Protein AF-A0A0X3AQ08-F1 (afdb_monomer)

Nearest PDB structures (foldseek):
  3two-assembly1_A  TM=9.867E-01  e=1.658E-06  Helicobacter pylori 51
  1uuf-assembly1_A-2  TM=9.538E-01  e=9.591E-05  Escherichia coli K-12
  4c4o-assembly1_D  TM=9.117E-01  e=2.131E-04  Candida parapsilosis
  4c4o-assembly1_C  TM=9.128E-01  e=3.395E-04  Candida parapsilosis
  4c4o-assembly1_A  TM=9.119E-01  e=2.187E-03  Candida parapsilosis

Foldseek 3Di:
DVVCVLCVPLVCVQVVVCVVVVDAAAAEDEAEDDDSNSVNNLLVCVVRNYHYDYHYPDPPCVVVSVVSPD

Radius of gyration: 11.84 Å; Cα contacts (8 Å, |Δi|>4): 82; chains: 1; bounding box: 22×31×31 Å

Mean predicted aligned error: 2.7 Å

InterPro domains:
  IPR036291 NAD(P)-binding domain superfamily [SSF51735] (2-69)
  IPR047109 Cinnamyl alcohol dehydrogenase-like [PTHR42683] (1-66)

Structure (mmCIF, N/CA/C/O backbone):
data_AF-A0A0X3AQ08-F1
#
_entry.id   AF-A0A0X3AQ08-F1
#
loop_
_atom_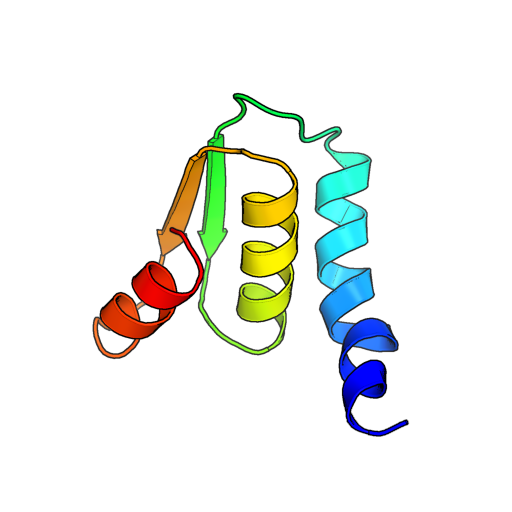site.group_PDB
_atom_site.id
_atom_site.type_symbol
_atom_site.label_atom_id
_atom_site.label_alt_id
_atom_site.label_comp_id
_atom_site.label_asym_id
_atom_site.label_entity_id
_atom_site.label_seq_id
_atom_site.pdbx_PDB_ins_code
_atom_site.Cartn_x
_atom_site.Cartn_y
_atom_site.Cartn_z
_atom_site.occupancy
_atom_site.B_iso_or_equiv
_atom_site.auth_seq_id
_atom_site.auth_comp_id
_atom_site.auth_asym_id
_atom_site.auth_atom_id
_atom_site.pdbx_PDB_model_num
ATOM 1 N N . MET A 1 1 ? 3.697 -23.278 -6.707 1.00 60.06 1 MET A N 1
ATOM 2 C CA . MET A 1 1 ? 4.491 -22.302 -5.924 1.00 60.06 1 MET A CA 1
ATOM 3 C C . MET A 1 1 ? 4.685 -20.970 -6.637 1.00 60.06 1 MET A C 1
ATOM 5 O O . MET A 1 1 ? 4.748 -19.966 -5.948 1.00 60.06 1 MET A O 1
ATOM 9 N N . GLU A 1 2 ? 4.731 -20.928 -7.973 1.00 75.25 2 GLU A N 1
ATOM 10 C CA . GLU A 1 2 ? 5.008 -19.704 -8.750 1.00 75.25 2 GLU A CA 1
ATOM 11 C C . GLU A 1 2 ? 4.124 -18.498 -8.377 1.00 75.25 2 GLU A C 1
ATOM 13 O O . GLU A 1 2 ? 4.637 -17.415 -8.128 1.00 75.25 2 GLU A O 1
ATOM 18 N N . LYS A 1 3 ? 2.815 -18.709 -8.184 1.00 82.62 3 LYS A N 1
ATOM 19 C CA . LYS A 1 3 ? 1.867 -17.653 -7.773 1.00 82.62 3 LYS A CA 1
ATOM 20 C C . LYS A 1 3 ? 2.089 -17.096 -6.358 1.00 82.62 3 LYS A C 1
ATOM 22 O O . LYS A 1 3 ? 1.536 -16.062 -6.020 1.00 82.62 3 LYS A O 1
ATOM 27 N N . VAL A 1 4 ? 2.857 -17.792 -5.522 1.00 91.88 4 VAL A N 1
ATOM 28 C CA . VAL A 1 4 ? 3.069 -17.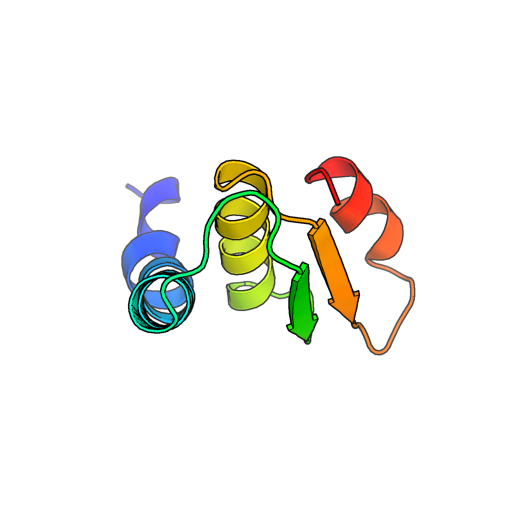448 -4.104 1.00 91.88 4 VAL A CA 1
ATOM 29 C C . VAL A 1 4 ? 4.414 -16.753 -3.896 1.00 91.88 4 VAL A C 1
ATOM 31 O O . VAL A 1 4 ? 4.605 -16.055 -2.905 1.00 91.88 4 VAL A O 1
ATOM 34 N N . ALA A 1 5 ? 5.346 -16.909 -4.840 1.00 93.25 5 ALA A N 1
ATOM 35 C CA . ALA A 1 5 ? 6.675 -16.312 -4.766 1.00 93.25 5 ALA A CA 1
ATOM 36 C C . ALA A 1 5 ? 6.655 -14.781 -4.564 1.00 93.25 5 ALA A C 1
ATOM 38 O O . ALA A 1 5 ? 7.433 -14.306 -3.732 1.00 93.25 5 ALA A O 1
ATOM 39 N N . PRO A 1 6 ? 5.753 -13.999 -5.204 1.00 91.88 6 PRO A N 1
ATOM 40 C CA . PRO A 1 6 ? 5.683 -12.555 -4.975 1.00 91.88 6 PRO A CA 1
ATOM 41 C C . PRO A 1 6 ? 5.401 -12.166 -3.519 1.00 91.88 6 PRO A C 1
ATOM 43 O O . PRO A 1 6 ? 5.844 -11.106 -3.080 1.00 91.88 6 PRO A O 1
ATOM 46 N N . LEU A 1 7 ? 4.738 -13.028 -2.737 1.00 94.12 7 LEU A N 1
ATOM 47 C CA . LEU A 1 7 ? 4.439 -12.748 -1.330 1.00 94.12 7 LEU A CA 1
ATOM 48 C C . LEU A 1 7 ? 5.702 -12.638 -0.466 1.00 94.12 7 LEU A C 1
ATOM 50 O O . LEU A 1 7 ? 5.712 -11.896 0.513 1.00 94.12 7 LEU A O 1
ATOM 54 N N . LEU A 1 8 ? 6.777 -13.338 -0.840 1.00 95.81 8 LEU A N 1
ATOM 55 C CA . LEU A 1 8 ? 8.014 -13.414 -0.056 1.00 95.81 8 LEU A CA 1
ATOM 56 C C . LEU A 1 8 ? 8.906 -12.174 -0.185 1.00 95.81 8 LEU A C 1
ATOM 58 O O . LEU A 1 8 ? 9.813 -11.996 0.623 1.00 95.81 8 LEU A O 1
ATOM 62 N N . TYR A 1 9 ? 8.653 -11.321 -1.179 1.00 94.88 9 TYR A N 1
ATOM 63 C CA . TYR A 1 9 ? 9.331 -10.034 -1.326 1.00 94.88 9 TYR A CA 1
ATOM 64 C C . TYR A 1 9 ? 8.309 -8.911 -1.445 1.00 94.88 9 TYR A C 1
ATOM 66 O O . TYR A 1 9 ? 8.090 -8.175 -0.489 1.00 94.88 9 TYR A O 1
ATOM 74 N N . ALA A 1 10 ? 7.611 -8.817 -2.577 1.00 96.31 10 ALA A N 1
ATOM 75 C CA . ALA A 1 10 ? 6.691 -7.715 -2.813 1.00 96.31 10 ALA A CA 1
ATOM 76 C C . ALA A 1 10 ? 5.539 -7.671 -1.801 1.00 96.31 10 ALA A C 1
ATOM 78 O O . ALA A 1 10 ? 5.187 -6.592 -1.320 1.00 96.31 10 ALA A O 1
ATOM 79 N N . GLY A 1 11 ? 5.010 -8.840 -1.433 1.00 96.88 11 GLY A N 1
ATOM 80 C CA . GLY A 1 11 ? 3.978 -8.963 -0.409 1.00 96.88 11 GLY A CA 1
ATOM 81 C C . GLY A 1 11 ? 4.473 -8.504 0.958 1.00 96.88 11 GLY A C 1
ATOM 82 O O . GLY A 1 11 ? 3.947 -7.543 1.505 1.00 96.88 11 GLY A O 1
ATOM 83 N N . ILE A 1 12 ? 5.523 -9.120 1.510 1.00 97.62 12 ILE A N 1
ATOM 84 C CA . ILE A 1 12 ? 5.996 -8.751 2.853 1.00 97.62 12 ILE A CA 1
ATOM 85 C C . ILE A 1 12 ? 6.503 -7.303 2.940 1.00 97.62 12 ILE A C 1
ATOM 87 O O . ILE A 1 12 ? 6.220 -6.620 3.926 1.00 97.62 12 ILE A O 1
ATOM 91 N N . THR A 1 13 ? 7.180 -6.799 1.902 1.00 98.19 13 THR A N 1
ATOM 92 C CA . THR A 1 13 ? 7.671 -5.413 1.846 1.00 98.19 13 THR A CA 1
ATOM 93 C C . THR A 1 13 ? 6.535 -4.392 1.894 1.00 98.19 13 THR A C 1
ATOM 95 O O . THR A 1 13 ? 6.732 -3.305 2.429 1.00 98.19 13 THR A O 1
ATOM 98 N N . THR A 1 14 ? 5.348 -4.724 1.383 1.00 98.19 14 THR A N 1
ATOM 99 C CA . THR A 1 14 ? 4.186 -3.818 1.376 1.00 98.19 14 THR A CA 1
ATOM 100 C C . THR A 1 14 ? 3.243 -4.068 2.551 1.00 98.19 14 THR A C 1
ATOM 102 O O . THR A 1 14 ? 2.748 -3.118 3.150 1.00 98.19 14 THR A O 1
ATOM 10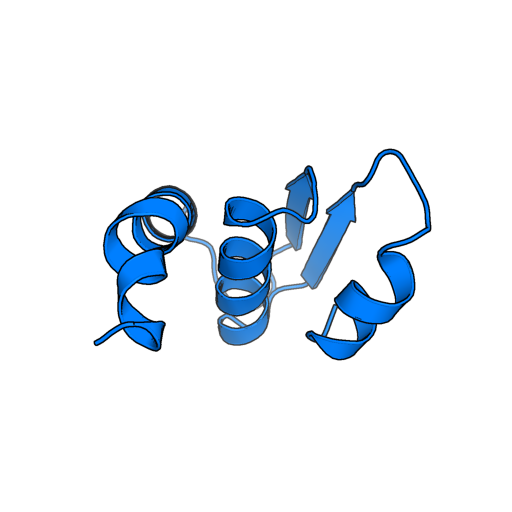5 N N . TYR A 1 15 ? 3.071 -5.320 2.976 1.00 98.06 15 TYR A N 1
ATOM 106 C CA . TYR A 1 15 ? 2.273 -5.679 4.148 1.00 98.06 15 TYR A CA 1
ATOM 107 C C . TYR A 1 15 ? 2.877 -5.150 5.455 1.00 98.06 15 TYR A C 1
ATOM 109 O O . TYR A 1 15 ? 2.157 -4.613 6.295 1.00 98.06 15 TYR A O 1
ATOM 117 N N . SER A 1 16 ? 4.198 -5.274 5.636 1.00 98.31 16 SER A N 1
ATOM 118 C CA . SER A 1 16 ? 4.880 -4.852 6.867 1.00 98.31 16 SER A CA 1
ATOM 119 C C . SER A 1 16 ? 4.612 -3.383 7.239 1.00 98.31 16 SER A C 1
ATOM 121 O O . SER A 1 16 ? 4.198 -3.147 8.375 1.00 98.31 16 SER A O 1
ATOM 123 N N . PRO A 1 17 ? 4.788 -2.383 6.346 1.00 97.69 17 PRO A N 1
ATOM 124 C CA . PRO A 1 17 ? 4.485 -0.990 6.675 1.00 97.69 17 PRO A CA 1
ATOM 125 C C . PRO A 1 17 ? 2.987 -0.728 6.879 1.00 97.69 17 PRO A C 1
ATOM 127 O O . PRO A 1 17 ? 2.646 0.006 7.801 1.00 97.69 17 PRO A O 1
ATOM 130 N N . ILE A 1 18 ? 2.092 -1.357 6.101 1.00 97.81 18 ILE A N 1
ATOM 131 C CA . ILE A 1 18 ? 0.631 -1.242 6.296 1.00 97.81 18 ILE A CA 1
ATOM 132 C C . ILE A 1 18 ? 0.250 -1.709 7.706 1.00 97.81 18 ILE A C 1
ATOM 134 O O . ILE A 1 18 ? -0.474 -1.025 8.432 1.00 97.81 18 ILE A O 1
ATOM 138 N N . LYS A 1 19 ? 0.790 -2.860 8.126 1.00 97.81 19 LYS A N 1
ATOM 139 C CA . LYS A 1 19 ? 0.541 -3.418 9.454 1.00 97.81 19 LYS A CA 1
ATOM 140 C C . LYS A 1 19 ? 1.159 -2.567 10.559 1.00 97.81 19 LYS A C 1
ATOM 142 O O . LYS A 1 19 ? 0.503 -2.338 11.572 1.00 97.81 19 LYS A O 1
ATOM 147 N N . TYR A 1 20 ? 2.397 -2.111 10.369 1.00 98.12 20 TYR A N 1
ATOM 148 C CA . TYR A 1 20 ? 3.117 -1.277 11.331 1.00 98.12 20 TYR A CA 1
ATOM 149 C C . TYR A 1 20 ? 2.419 0.069 11.563 1.00 98.12 20 TYR A C 1
ATOM 151 O O . TYR A 1 20 ? 2.306 0.509 12.703 1.00 98.12 20 TYR A O 1
ATOM 159 N N . ALA A 1 21 ? 1.891 0.686 10.502 1.00 97.69 21 ALA A N 1
ATOM 160 C CA . ALA A 1 21 ? 1.121 1.925 10.582 1.00 97.69 21 ALA A CA 1
ATOM 161 C C . ALA A 1 21 ? -0.270 1.743 11.219 1.00 97.69 21 ALA A C 1
ATOM 163 O O . ALA A 1 21 ? -0.930 2.729 11.535 1.00 97.69 21 ALA A O 1
ATOM 164 N N . GLY A 1 22 ? -0.720 0.499 11.427 1.00 97.38 22 GLY A N 1
ATOM 165 C CA . GLY A 1 22 ? -2.012 0.209 12.044 1.00 97.38 22 GLY A CA 1
ATOM 166 C C . GLY A 1 22 ? -3.209 0.567 11.163 1.00 97.38 22 GLY A C 1
ATOM 167 O O . GLY A 1 22 ? -4.267 0.886 11.705 1.00 97.38 22 GLY A O 1
ATOM 168 N N . VAL A 1 23 ? -3.036 0.510 9.836 1.00 98.12 23 VAL A N 1
ATOM 169 C CA . VAL A 1 23 ? -4.094 0.805 8.859 1.00 98.12 23 VAL A CA 1
ATOM 170 C C . VAL A 1 23 ? -5.311 -0.079 9.120 1.00 98.12 23 VAL A C 1
ATOM 172 O O . VAL A 1 23 ? -5.191 -1.297 9.286 1.00 98.12 23 VAL A O 1
ATOM 175 N N . LYS A 1 24 ? -6.489 0.538 9.146 1.00 96.88 24 LYS A N 1
ATOM 176 C CA . LYS A 1 24 ? -7.771 -0.117 9.412 1.00 96.88 24 LYS A CA 1
ATOM 177 C C . LYS A 1 24 ? -8.882 0.496 8.567 1.00 96.88 24 LYS A C 1
ATOM 179 O O . LYS A 1 24 ? -8.760 1.612 8.072 1.00 96.88 24 LYS A O 1
ATOM 184 N N . LYS A 1 25 ? -9.994 -0.232 8.461 1.00 97.38 25 LYS A N 1
ATOM 185 C CA . LYS A 1 25 ? -11.210 0.203 7.766 1.00 97.38 25 LYS A CA 1
ATOM 186 C C . LYS A 1 25 ? -11.565 1.662 8.076 1.00 97.38 25 LYS A C 1
ATOM 188 O O . LYS A 1 25 ? -11.641 2.050 9.243 1.00 97.38 25 LYS A O 1
ATOM 193 N N . GLY A 1 26 ? -11.835 2.430 7.022 1.00 92.81 26 GLY A N 1
ATOM 194 C CA . GLY A 1 26 ? -12.160 3.859 7.094 1.00 92.81 26 GLY A CA 1
ATOM 195 C C . GLY A 1 26 ? -10.958 4.806 7.019 1.00 92.81 26 GLY A C 1
ATOM 196 O O . GLY A 1 26 ? -11.164 6.009 6.861 1.00 92.81 26 GLY A O 1
ATOM 197 N N . ASP A 1 27 ? -9.724 4.297 7.086 1.00 97.56 27 ASP A N 1
ATOM 198 C CA . ASP A 1 27 ? -8.535 5.098 6.793 1.00 97.56 27 ASP A CA 1
ATOM 199 C C . ASP A 1 27 ? -8.447 5.443 5.292 1.00 97.56 27 ASP A C 1
ATOM 201 O O . ASP A 1 27 ? -9.121 4.845 4.447 1.00 97.56 27 ASP A O 1
ATOM 205 N N . LYS A 1 28 ? -7.580 6.408 4.960 1.00 97.75 28 LYS A N 1
ATOM 206 C CA . LYS A 1 28 ? -7.226 6.767 3.580 1.00 97.75 28 LYS A CA 1
ATOM 207 C C . LYS A 1 28 ? -5.765 6.436 3.315 1.00 97.75 28 LYS A C 1
ATOM 209 O O . LYS A 1 28 ? -4.893 6.883 4.060 1.00 97.75 28 LYS A O 1
ATOM 214 N N . VAL A 1 29 ? -5.488 5.690 2.251 1.00 98.00 29 VAL A N 1
ATOM 215 C CA . VAL A 1 29 ? -4.145 5.209 1.915 1.00 98.00 29 VAL A CA 1
ATOM 216 C C . VAL A 1 29 ? -3.754 5.641 0.507 1.00 98.00 29 VAL A C 1
ATOM 218 O O . VAL A 1 29 ? -4.445 5.362 -0.468 1.00 98.00 29 VAL A O 1
ATOM 221 N N . GLY A 1 30 ? -2.600 6.302 0.403 1.00 98.00 30 GLY A N 1
ATOM 222 C CA . GLY A 1 30 ? -1.965 6.635 -0.868 1.00 98.00 30 GLY A CA 1
ATOM 223 C C . GLY A 1 30 ? -0.912 5.599 -1.261 1.00 98.00 30 GLY A C 1
ATOM 224 O O . GLY A 1 30 ? -0.033 5.289 -0.459 1.00 98.00 30 GLY A O 1
ATOM 225 N N . ILE A 1 31 ? -0.959 5.103 -2.497 1.00 97.88 31 ILE A N 1
ATOM 226 C CA . ILE A 1 31 ? 0.032 4.172 -3.055 1.00 97.88 31 ILE A CA 1
ATOM 227 C C . ILE A 1 31 ? 0.719 4.840 -4.242 1.00 97.88 31 ILE A C 1
ATOM 229 O O . ILE A 1 31 ? 0.082 5.168 -5.240 1.00 97.88 31 ILE A O 1
ATOM 233 N N . ALA A 1 32 ? 2.031 5.046 -4.144 1.00 97.12 32 ALA A N 1
ATOM 234 C CA . ALA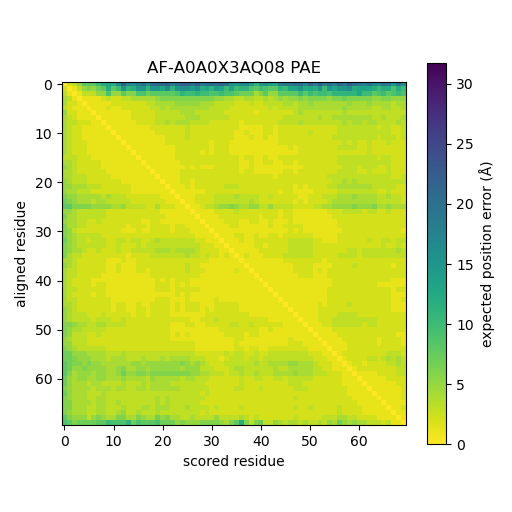 A 1 32 ? 2.824 5.651 -5.207 1.00 97.12 32 ALA A CA 1
ATOM 235 C C . ALA A 1 32 ? 3.412 4.578 -6.140 1.00 97.12 32 ALA A C 1
ATOM 237 O O . ALA A 1 32 ? 4.334 3.851 -5.774 1.00 97.12 32 ALA A O 1
ATOM 238 N N . GLY A 1 33 ? 2.888 4.524 -7.363 1.00 96.00 33 GLY A N 1
ATOM 239 C CA . GLY A 1 33 ? 3.289 3.638 -8.450 1.00 96.00 33 GLY A CA 1
ATOM 240 C C . GLY A 1 33 ? 2.544 2.301 -8.453 1.00 96.00 33 GLY A C 1
ATOM 241 O O . GLY A 1 33 ? 2.457 1.622 -7.434 1.00 96.00 33 GLY A O 1
ATOM 242 N N . LEU A 1 34 ? 2.074 1.871 -9.631 1.00 95.56 34 LEU A N 1
ATOM 243 C CA . LEU A 1 34 ? 1.457 0.551 -9.834 1.00 95.56 34 LEU A CA 1
ATOM 244 C C . LEU A 1 34 ? 2.435 -0.418 -10.526 1.00 95.56 34 LEU A C 1
ATOM 246 O O . LEU A 1 34 ? 2.362 -0.671 -11.730 1.00 95.56 34 LEU A O 1
ATOM 250 N N . GLY A 1 35 ? 3.412 -0.913 -9.765 1.00 92.31 35 GLY A N 1
ATOM 251 C CA . GLY A 1 35 ? 4.343 -1.985 -10.161 1.00 92.31 35 GLY A CA 1
ATOM 252 C C . GLY A 1 35 ? 4.156 -3.240 -9.302 1.00 92.31 35 GLY A C 1
ATOM 253 O O . GLY A 1 35 ? 3.137 -3.368 -8.638 1.00 92.31 35 GLY A O 1
ATOM 254 N N . GLY A 1 36 ? 5.144 -4.140 -9.238 1.00 93.56 36 GLY A N 1
ATOM 255 C CA . GLY A 1 36 ? 5.030 -5.368 -8.429 1.00 93.56 36 GLY A CA 1
ATOM 256 C C . GLY A 1 36 ? 4.741 -5.116 -6.940 1.00 93.56 36 GLY A C 1
ATOM 257 O O . GLY A 1 36 ? 3.923 -5.811 -6.351 1.00 93.56 36 GLY A O 1
ATOM 258 N N . LEU A 1 37 ? 5.351 -4.083 -6.343 1.00 97.19 37 LEU A N 1
ATOM 259 C CA . LEU A 1 37 ? 5.049 -3.659 -4.967 1.00 97.19 37 LEU A CA 1
ATOM 260 C C . LEU A 1 37 ? 3.664 -3.007 -4.868 1.00 97.19 37 LEU A C 1
ATOM 262 O O . LEU A 1 37 ? 2.839 -3.418 -4.061 1.00 97.19 37 LEU A O 1
ATOM 266 N N . GLY A 1 38 ? 3.401 -2.006 -5.712 1.00 96.81 38 GLY A N 1
ATOM 267 C CA . GLY A 1 38 ? 2.132 -1.275 -5.700 1.00 96.81 3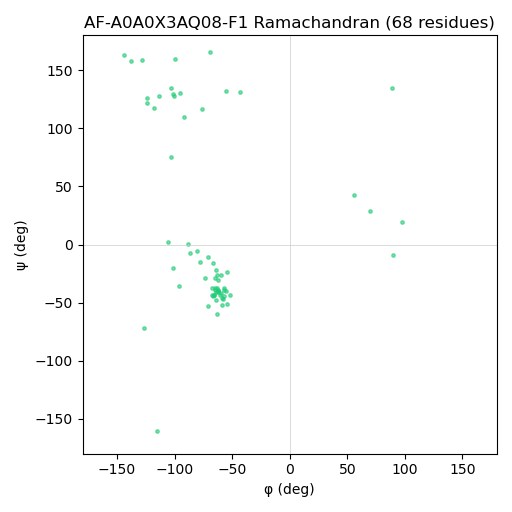8 GLY A CA 1
ATOM 268 C C . GLY A 1 38 ? 0.921 -2.182 -5.893 1.00 96.81 38 GLY A C 1
ATOM 269 O O . GLY A 1 38 ? -0.083 -1.995 -5.221 1.00 96.81 38 GLY A O 1
ATOM 270 N N . HIS A 1 39 ? 1.046 -3.210 -6.735 1.00 96.00 39 HIS A N 1
ATOM 271 C CA . HIS A 1 39 ? 0.003 -4.206 -6.952 1.00 96.00 39 HIS A CA 1
ATOM 272 C C . HIS A 1 39 ? -0.368 -4.920 -5.645 1.00 96.00 39 HIS A C 1
ATOM 274 O O . HIS A 1 39 ? -1.528 -4.907 -5.250 1.00 96.00 39 HIS A O 1
ATOM 280 N N . MET A 1 40 ? 0.626 -5.450 -4.924 1.00 97.25 40 MET A N 1
ATOM 281 C CA . MET A 1 40 ? 0.397 -6.101 -3.628 1.00 97.25 40 MET A CA 1
ATOM 282 C C . MET A 1 40 ? -0.171 -5.125 -2.591 1.00 97.25 40 MET A C 1
ATOM 284 O O . MET A 1 40 ? -1.067 -5.477 -1.828 1.00 97.25 40 MET A O 1
ATOM 288 N N . ALA A 1 41 ? 0.321 -3.881 -2.573 1.00 97.81 41 ALA A N 1
ATOM 289 C CA . ALA A 1 41 ? -0.168 -2.855 -1.658 1.00 97.81 41 ALA A CA 1
ATOM 290 C C . ALA A 1 41 ? -1.652 -2.527 -1.892 1.00 97.81 41 ALA A C 1
ATOM 292 O O . ALA A 1 41 ? -2.393 -2.381 -0.921 1.00 97.81 41 ALA A O 1
ATOM 293 N N . VAL A 1 42 ? -2.089 -2.442 -3.157 1.00 97.50 42 VAL A N 1
ATOM 294 C CA . VAL A 1 42 ? -3.497 -2.208 -3.516 1.00 97.50 42 VAL A CA 1
ATOM 295 C C . VAL A 1 42 ? -4.356 -3.375 -3.048 1.00 97.50 42 VAL A C 1
ATOM 297 O O . VAL A 1 42 ? -5.357 -3.140 -2.381 1.00 97.50 42 VAL A O 1
ATOM 300 N N . GLU A 1 43 ? -3.948 -4.618 -3.320 1.00 96.25 43 GLU A N 1
ATOM 301 C CA . GLU A 1 43 ? -4.699 -5.801 -2.881 1.00 96.25 43 GLU A CA 1
ATOM 302 C C . GLU A 1 43 ? -4.892 -5.826 -1.360 1.00 96.25 43 GLU A C 1
ATOM 304 O O . GLU A 1 43 ? -6.000 -6.066 -0.879 1.00 96.25 43 GLU A O 1
ATOM 309 N N . TYR A 1 44 ? -3.844 -5.524 -0.587 1.00 97.31 44 TYR A N 1
ATOM 310 C CA . TYR A 1 44 ? -3.958 -5.449 0.870 1.00 97.31 44 TYR A CA 1
ATOM 311 C C . TYR A 1 44 ? -4.856 -4.304 1.331 1.00 97.31 44 TYR A C 1
ATOM 313 O O . TYR A 1 44 ? -5.661 -4.498 2.237 1.00 97.31 44 TYR A O 1
ATOM 321 N N . ALA A 1 45 ? -4.730 -3.118 0.736 1.00 97.38 45 ALA A N 1
ATOM 322 C CA . ALA A 1 45 ? -5.524 -1.962 1.129 1.00 97.38 45 ALA A CA 1
ATOM 323 C C . ALA A 1 45 ? -7.017 -2.167 0.804 1.00 97.38 45 ALA A C 1
ATOM 325 O O . ALA A 1 45 ? -7.869 -1.968 1.668 1.00 97.38 45 ALA A O 1
AT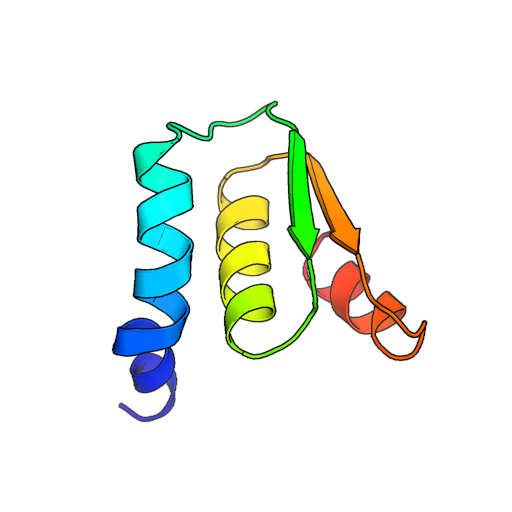OM 326 N N . VAL A 1 46 ? -7.338 -2.675 -0.386 1.00 96.19 46 VAL A N 1
ATOM 327 C CA . VAL A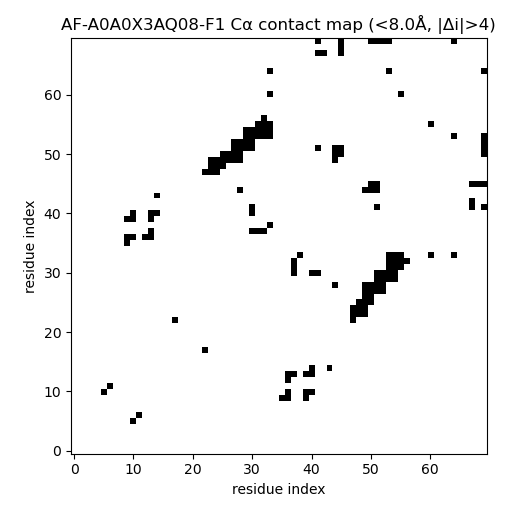 1 46 ? -8.716 -3.024 -0.766 1.00 96.19 46 VAL A CA 1
ATOM 328 C C . VAL A 1 46 ? -9.280 -4.100 0.167 1.00 96.19 46 VAL A C 1
ATOM 330 O O . VAL A 1 46 ? -10.395 -3.953 0.664 1.00 96.19 46 VAL A O 1
ATOM 333 N N . ALA A 1 47 ? -8.497 -5.133 0.499 1.00 96.62 47 ALA A N 1
ATOM 334 C CA . ALA A 1 47 ? -8.908 -6.169 1.451 1.00 96.62 47 ALA A CA 1
ATOM 335 C C . ALA A 1 47 ? -9.133 -5.644 2.885 1.00 96.62 47 ALA A C 1
ATOM 337 O O . ALA A 1 47 ? -9.843 -6.279 3.664 1.00 96.62 47 ALA A O 1
ATOM 338 N N . LEU A 1 48 ? -8.544 -4.499 3.245 1.00 97.12 48 LEU A N 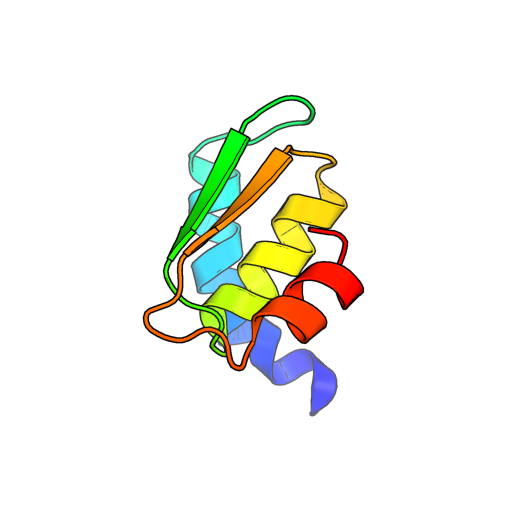1
ATOM 339 C CA . LEU A 1 48 ? -8.753 -3.817 4.527 1.00 97.12 48 LEU A CA 1
ATOM 340 C C . LEU A 1 48 ? -9.939 -2.838 4.513 1.00 97.12 48 LEU A C 1
ATOM 342 O O . LEU A 1 48 ? -10.208 -2.215 5.542 1.00 97.12 48 LEU A O 1
ATOM 346 N N . GLU A 1 49 ? -10.647 -2.709 3.386 1.00 95.94 49 GLU A N 1
ATOM 347 C CA . GLU A 1 49 ? -11.793 -1.807 3.210 1.00 95.94 49 GLU A CA 1
ATOM 348 C C . GLU A 1 49 ? -11.447 -0.337 3.529 1.00 95.94 49 GLU A C 1
ATOM 350 O O . GLU A 1 49 ? -12.196 0.376 4.207 1.00 95.94 49 GLU A O 1
ATOM 355 N N . VAL A 1 50 ? -10.274 0.110 3.071 1.00 97.12 50 VAL A N 1
ATOM 356 C CA . VAL A 1 50 ? -9.836 1.511 3.171 1.00 97.12 50 VAL A CA 1
ATOM 357 C C . VAL A 1 50 ? -10.059 2.260 1.861 1.00 97.12 50 VAL A C 1
ATOM 359 O O . VAL A 1 50 ? -10.177 1.654 0.799 1.00 97.12 50 VAL A O 1
ATOM 362 N N . GLU A 1 51 ? -10.098 3.590 1.923 1.00 97.31 51 GLU A N 1
ATOM 363 C CA . GLU A 1 51 ? -10.125 4.429 0.722 1.00 97.31 51 GLU A CA 1
ATOM 364 C C . GLU A 1 51 ? -8.714 4.470 0.123 1.00 97.31 51 GLU A C 1
ATOM 366 O O . GLU A 1 51 ? -7.772 4.946 0.764 1.00 97.31 51 GLU A O 1
ATOM 371 N N . VAL A 1 52 ? -8.553 3.944 -1.089 1.00 97.81 52 VAL A N 1
ATOM 372 C CA . VAL A 1 52 ? -7.254 3.832 -1.760 1.00 97.81 52 VAL A CA 1
ATOM 373 C C . VAL A 1 52 ? -7.137 4.912 -2.831 1.00 97.81 52 VAL A C 1
ATOM 375 O O . VAL A 1 52 ? -8.040 5.096 -3.636 1.00 97.81 52 VAL A O 1
ATOM 378 N N . THR A 1 53 ? -5.993 5.590 -2.885 1.00 97.56 53 THR A N 1
ATOM 379 C CA . THR A 1 53 ? -5.628 6.471 -4.001 1.00 97.56 53 THR A CA 1
ATOM 380 C C . THR A 1 53 ? -4.299 6.013 -4.569 1.00 97.56 53 THR A C 1
ATOM 382 O O . THR A 1 53 ? -3.290 5.988 -3.861 1.00 97.56 53 THR A O 1
ATOM 385 N N . VAL A 1 54 ? -4.270 5.678 -5.856 1.00 97.56 54 VAL A N 1
ATOM 386 C CA . VAL A 1 54 ? -3.033 5.294 -6.543 1.00 97.56 54 VAL A CA 1
ATOM 387 C C . VAL A 1 54 ? -2.503 6.470 -7.354 1.00 97.56 54 VAL A C 1
ATOM 389 O O . VAL A 1 54 ? -3.214 7.057 -8.165 1.00 97.56 54 VAL A O 1
ATOM 392 N N . PHE A 1 55 ? -1.232 6.796 -7.146 1.00 97.06 55 PHE A N 1
ATOM 393 C CA . PHE A 1 55 ? -0.506 7.812 -7.899 1.00 97.06 55 PHE A CA 1
ATOM 394 C C . PHE A 1 55 ? 0.381 7.125 -8.928 1.00 97.06 55 PHE A C 1
ATOM 396 O O . PHE A 1 55 ? 1.153 6.236 -8.580 1.00 97.06 55 PHE A O 1
ATOM 403 N N . ASN A 1 56 ? 0.324 7.544 -10.185 1.00 94.88 56 ASN A N 1
ATOM 404 C CA . ASN A 1 56 ? 1.229 7.057 -11.217 1.00 94.88 56 ASN A CA 1
ATOM 405 C C . ASN A 1 56 ? 1.684 8.223 -12.099 1.00 94.88 56 ASN A C 1
ATOM 407 O O . ASN A 1 56 ? 1.032 9.262 -12.145 1.00 94.88 56 ASN A O 1
ATOM 411 N N . ILE A 1 57 ? 2.821 8.060 -12.776 1.00 95.81 57 ILE A N 1
ATOM 412 C CA . ILE A 1 57 ? 3.376 9.103 -13.658 1.00 95.81 57 ILE A CA 1
ATOM 413 C C . ILE A 1 57 ? 2.555 9.204 -14.955 1.00 95.81 57 ILE A C 1
ATOM 415 O O . ILE A 1 57 ? 2.462 10.268 -15.561 1.00 95.81 57 ILE A O 1
ATOM 419 N N . THR A 1 58 ? 1.958 8.087 -15.367 1.00 94.75 58 THR A N 1
ATOM 420 C CA . THR A 1 58 ? 1.192 7.921 -16.602 1.00 94.75 58 THR A CA 1
ATOM 421 C C . THR A 1 58 ? -0.178 7.304 -16.324 1.00 94.75 58 THR A C 1
ATOM 423 O O . THR A 1 58 ? -0.402 6.650 -15.303 1.00 94.75 58 THR A O 1
ATOM 426 N N . GLU A 1 59 ? -1.093 7.506 -17.268 1.00 95.12 59 GLU A N 1
ATOM 427 C CA . GLU A 1 59 ? -2.503 7.097 -17.187 1.00 95.12 59 GLU A CA 1
ATOM 428 C C . GLU A 1 59 ? -2.773 5.660 -17.661 1.00 95.12 59 GLU A C 1
ATOM 430 O O . GLU A 1 59 ? -3.870 5.134 -17.484 1.00 95.12 59 GLU A O 1
ATOM 435 N N . ASP A 1 60 ? -1.764 5.003 -18.232 1.00 95.00 60 ASP A N 1
ATOM 436 C CA . ASP A 1 60 ? -1.811 3.660 -18.826 1.00 95.00 60 ASP A CA 1
ATOM 437 C C . ASP A 1 60 ? -2.339 2.571 -17.881 1.00 95.00 60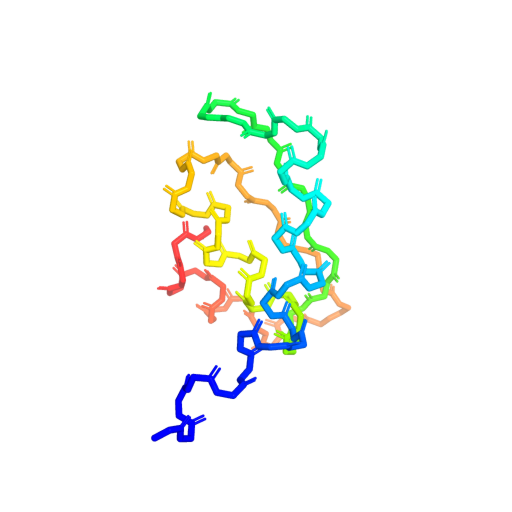 ASP A C 1
ATOM 439 O O . ASP A 1 60 ? -2.861 1.561 -18.340 1.00 95.00 60 ASP A O 1
ATOM 443 N N . LYS A 1 61 ? -2.234 2.787 -16.567 1.00 94.00 61 LYS A N 1
ATOM 444 C CA . LYS A 1 61 ? -2.632 1.820 -15.536 1.00 94.00 61 LYS A CA 1
ATOM 445 C C . LYS A 1 61 ? -3.923 2.168 -14.804 1.00 94.00 61 LYS A C 1
ATOM 447 O O . LYS A 1 61 ? -4.314 1.428 -13.906 1.00 94.00 61 LYS A O 1
ATOM 452 N N . ARG A 1 62 ? -4.592 3.270 -15.170 1.00 94.25 62 ARG A N 1
ATOM 453 C CA . ARG A 1 62 ? -5.808 3.738 -14.485 1.00 94.25 62 ARG A CA 1
ATOM 454 C C . ARG A 1 62 ? -6.907 2.678 -14.493 1.00 94.25 62 ARG A C 1
ATOM 456 O O . ARG A 1 62 ? -7.517 2.408 -13.459 1.00 94.25 62 ARG A O 1
ATOM 463 N N . GLU A 1 63 ? -7.156 2.076 -15.651 1.00 95.56 63 GLU A N 1
ATOM 464 C CA . GLU A 1 63 ? -8.207 1.068 -15.797 1.00 95.56 63 GLU A CA 1
ATOM 465 C C . GLU A 1 63 ? -7.905 -0.188 -14.968 1.00 95.56 63 GLU A C 1
ATOM 467 O O . GLU A 1 63 ? -8.798 -0.731 -14.319 1.00 95.56 63 GLU A O 1
ATOM 472 N N . ASP A 1 64 ? -6.639 -0.610 -14.926 1.00 93.06 64 ASP A N 1
ATOM 473 C CA . ASP A 1 64 ? -6.209 -1.752 -14.121 1.00 93.06 64 ASP A CA 1
ATOM 474 C C . ASP A 1 64 ? -6.407 -1.488 -12.625 1.00 93.06 64 ASP A C 1
ATOM 476 O O . ASP A 1 64 ? -6.927 -2.354 -11.926 1.00 93.06 64 ASP A O 1
ATOM 480 N N . THR A 1 65 ? -6.103 -0.280 -12.133 1.00 93.88 65 THR A N 1
ATOM 481 C CA . THR A 1 65 ? -6.399 0.089 -10.737 1.00 93.88 65 THR A CA 1
ATOM 482 C C . THR A 1 65 ? -7.882 0.011 -10.399 1.00 93.88 65 THR A C 1
ATOM 484 O O . THR A 1 65 ? -8.229 -0.526 -9.349 1.00 93.88 65 THR A O 1
ATOM 487 N N . HIS A 1 66 ? -8.764 0.464 -11.293 1.00 94.81 66 HIS A N 1
ATOM 488 C CA . HIS A 1 66 ? -10.207 0.365 -11.064 1.00 94.81 66 HIS A CA 1
ATOM 489 C C . HIS A 1 66 ? -10.689 -1.088 -11.022 1.00 94.81 66 HIS A C 1
ATOM 491 O O . HIS A 1 66 ? -11.516 -1.446 -10.186 1.00 94.81 66 HIS A O 1
ATOM 497 N N . LYS A 1 67 ? -10.128 -1.965 -11.865 1.00 95.50 67 LYS A N 1
ATOM 498 C CA . LYS A 1 67 ? -10.426 -3.409 -11.826 1.00 95.50 67 LYS A CA 1
ATOM 499 C C . LYS A 1 67 ? -9.996 -4.067 -10.512 1.00 95.50 67 LYS A C 1
ATOM 501 O O . LYS A 1 67 ? -10.590 -5.069 -10.126 1.00 95.50 67 LYS A O 1
ATOM 506 N N . MET A 1 68 ? -8.992 -3.515 -9.830 1.00 94.38 68 MET A N 1
ATOM 507 C CA . MET A 1 68 ? -8.518 -4.002 -8.530 1.00 94.38 68 MET A CA 1
ATOM 508 C C . MET A 1 68 ? -9.377 -3.533 -7.344 1.00 94.38 68 MET A C 1
ATOM 510 O O . MET A 1 68 ? -9.149 -3.999 -6.232 1.00 94.38 68 MET A O 1
ATOM 514 N N . GLY A 1 69 ? -10.367 -2.658 -7.561 1.00 90.94 69 GLY A N 1
ATOM 515 C CA . GLY A 1 69 ? -11.274 -2.176 -6.511 1.00 90.94 69 GLY A CA 1
ATOM 516 C C . GLY A 1 69 ? -10.898 -0.824 -5.900 1.00 90.94 69 GLY A C 1
ATOM 517 O O . GLY A 1 69 ? -11.349 -0.525 -4.796 1.00 90.94 69 GLY A O 1
ATOM 518 N N . VAL A 1 70 ? -10.077 -0.037 -6.604 1.00 90.00 70 VAL A N 1
ATOM 519 C CA . VAL A 1 70 ? -9.743 1.361 -6.276 1.00 90.00 70 VAL A CA 1
ATOM 520 C C . VAL A 1 70 ? -10.720 2.331 -6.934 1.00 90.00 70 VAL A C 1
ATOM 522 O O . VAL A 1 70 ? -10.951 2.210 -8.164 1.00 90.00 70 VAL A O 1
#

Sequence (70 aa):
MEKVAPLLYAGITTYSPIKYAGVKKGDKVGIAGLGGLGHMAVEYAVALEVEVTVFNITEDKREDTHKMGV

Organism: NCBI:txid1586267

Secondary structure (DSSP, 8-state):
-GGGGGGGTHHHHHHHHHHHTT--TT-EEEEE--SHHHHHHHHHHHHTTPEEEEE-SSGGGHHHHHHTT-

Solvent-accessible surface area (backbone atoms only — not comparable to full-atom values): 4095 Å² total; per-residue (Å²): 111,77,92,54,55,54,46,78,47,34,30,48,70,35,47,50,56,46,59,72,71,61,72,49,63,77,41,78,47,80,41,83,38,84,48,74,44,32,50,42,39,47,54,53,40,44,75,44,57,32,50,60,44,80,45,62,98,63,73,90,52,53,67,59,45,44,75,66,68,81

pLDDT: mean 95.06, std 5.48, range [60.06, 98.31]